Protein AF-A0A1K1YEP7-F1 (afdb_monomer)

Secondary structure (DSSP, 8-state):
-HHHHTT--TT--HHHHHHHHHHHHHHHHHHHHHHHHHTT--HHHHHHHHH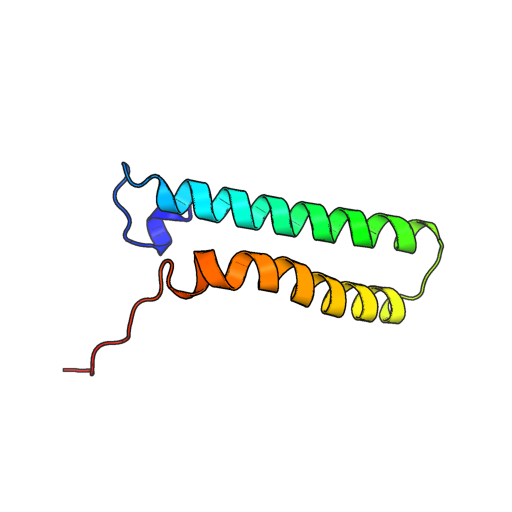HHHHHHHHHHHHHHTTTT----PPP-

Organism: Streptomyces atratus (NCBI:txid1893)

pLDDT: mean 78.07, std 14.5, range [48.0, 94.19]

Solvent-accessible surface area (backbone atoms only — not comparable to full-atom values): 4761 Å² total; per-residue (Å²): 108,65,46,77,80,49,80,47,57,95,85,49,58,62,49,58,52,52,51,49,55,53,51,51,50,52,52,54,54,50,56,67,51,52,61,48,60,75,70,70,61,54,71,69,59,51,50,55,53,49,55,54,51,48,54,55,54,49,58,71,43,37,88,79,45,74,71,60,77,61,78,76,83,67,83,87,128

Foldseek 3Di:
DQCVLQVDDPPDCVSVVVVVLVVVLVVVLVVVLVVVVVVPDDPVVSVVVSVVSSCVSVVVCCVVPVPRSDDDPDPDD

Mean predicted aligned error: 9.44 Å

Sequence (77 aa):
MLASETSASADDFMPKAAAALLAAAHRTLFQQVLEPTSAGDTNQRIATIMARTAGQVFGLLEPSLAHYAVCRAGPER

Structure (mmCIF, N/CA/C/O backbone):
data_AF-A0A1K1YEP7-F1
#
_entry.id   AF-A0A1K1YEP7-F1
#
loop_
_atom_site.group_PDB
_atom_site.id
_atom_site.type_symbol
_atom_site.label_atom_id
_atom_site.label_alt_id
_atom_site.label_comp_id
_atom_site.label_asym_id
_atom_site.label_entity_id
_atom_site.label_seq_id
_atom_site.pdbx_PDB_ins_code
_atom_site.Cartn_x
_atom_site.Cartn_y
_atom_site.Cartn_z
_atom_site.occupancy
_atom_site.B_iso_or_equiv
_atom_site.auth_seq_id
_atom_site.auth_comp_id
_atom_site.auth_asym_id
_atom_site.auth_atom_id
_atom_site.pdbx_PDB_model_num
ATOM 1 N N . MET A 1 1 ? 17.034 -4.334 -0.637 1.00 53.44 1 MET A N 1
ATOM 2 C CA . MET A 1 1 ? 16.504 -3.182 -1.418 1.00 53.44 1 MET A CA 1
ATOM 3 C C . MET A 1 1 ? 15.732 -3.772 -2.589 1.00 53.44 1 MET A C 1
ATOM 5 O O . MET A 1 1 ? 16.217 -4.756 -3.108 1.00 53.44 1 MET A O 1
ATOM 9 N N . LEU A 1 2 ? 14.583 -3.238 -3.023 1.00 54.22 2 LEU A N 1
ATOM 10 C CA . LEU A 1 2 ? 13.758 -3.856 -4.092 1.00 54.22 2 LEU A CA 1
ATOM 11 C C . LEU A 1 2 ? 14.542 -4.258 -5.362 1.00 54.22 2 LEU A C 1
ATOM 13 O O . LEU A 1 2 ? 14.205 -5.251 -5.994 1.00 54.22 2 LEU A O 1
ATOM 17 N N . ALA A 1 3 ? 15.629 -3.555 -5.691 1.00 53.16 3 ALA A N 1
ATOM 18 C CA . ALA A 1 3 ? 16.534 -3.927 -6.781 1.00 53.16 3 ALA A CA 1
ATOM 19 C C . ALA A 1 3 ? 17.136 -5.348 -6.649 1.00 53.16 3 ALA A C 1
ATOM 21 O O . ALA A 1 3 ? 17.234 -6.053 -7.646 1.00 53.16 3 ALA A O 1
ATOM 22 N N . SER A 1 4 ? 17.483 -5.808 -5.438 1.00 54.41 4 SER A N 1
ATOM 23 C CA . SER A 1 4 ? 18.030 -7.162 -5.230 1.00 54.41 4 SER A CA 1
ATOM 24 C C . SER A 1 4 ? 16.988 -8.265 -5.432 1.00 54.41 4 SER A C 1
ATOM 26 O O . SER A 1 4 ? 17.338 -9.354 -5.865 1.00 54.41 4 SER A O 1
ATOM 28 N N . GLU A 1 5 ? 15.715 -7.972 -5.157 1.00 60.28 5 GLU A N 1
ATOM 29 C CA . GLU A 1 5 ? 14.591 -8.920 -5.262 1.00 60.28 5 GLU A CA 1
ATOM 30 C C . GLU A 1 5 ? 14.034 -9.040 -6.689 1.00 60.28 5 GLU A C 1
ATOM 32 O O . GLU A 1 5 ? 13.302 -9.972 -6.998 1.00 60.28 5 GLU A O 1
ATOM 37 N N . THR A 1 6 ? 14.348 -8.084 -7.567 1.00 58.34 6 THR A N 1
ATOM 38 C CA . THR A 1 6 ? 13.718 -7.957 -8.895 1.00 58.34 6 THR A CA 1
ATOM 39 C C . THR A 1 6 ? 14.646 -8.306 -10.056 1.00 58.34 6 THR A C 1
ATOM 41 O O . THR A 1 6 ? 14.247 -8.181 -11.210 1.00 58.34 6 THR A O 1
ATOM 44 N N . SER A 1 7 ? 15.883 -8.739 -9.766 1.00 60.91 7 SER A N 1
ATOM 45 C CA . SER A 1 7 ? 16.948 -8.962 -10.763 1.00 60.91 7 SER A CA 1
ATOM 46 C C . SER A 1 7 ? 17.166 -7.765 -11.705 1.00 60.91 7 SER A C 1
ATOM 48 O O . SER A 1 7 ? 17.653 -7.922 -12.824 1.00 60.91 7 SER A O 1
ATOM 50 N N . ALA A 1 8 ? 16.800 -6.565 -11.253 1.00 59.16 8 ALA A N 1
ATOM 51 C CA . ALA A 1 8 ? 16.847 -5.346 -12.038 1.00 59.16 8 ALA A CA 1
ATOM 52 C C . ALA A 1 8 ? 18.262 -4.747 -12.023 1.00 59.16 8 ALA A C 1
ATOM 54 O O . ALA A 1 8 ? 18.948 -4.764 -10.997 1.00 59.16 8 ALA A O 1
ATOM 55 N N . SER A 1 9 ? 18.698 -4.207 -13.165 1.00 58.97 9 SER A N 1
ATOM 56 C CA . SER A 1 9 ? 19.970 -3.479 -13.272 1.00 58.97 9 SER A CA 1
ATOM 57 C C . SER A 1 9 ? 20.011 -2.310 -12.278 1.00 58.97 9 SER A C 1
ATOM 59 O O . SER A 1 9 ? 18.980 -1.722 -11.962 1.00 58.97 9 SER A O 1
ATOM 61 N N . ALA A 1 10 ? 21.202 -1.924 -11.810 1.00 59.31 10 ALA A N 1
ATOM 62 C CA . ALA A 1 10 ? 21.376 -0.762 -10.931 1.00 59.31 10 ALA A CA 1
ATOM 63 C C . ALA A 1 10 ? 20.865 0.557 -11.557 1.00 59.31 10 ALA A C 1
ATOM 65 O O . ALA A 1 10 ? 20.478 1.473 -10.825 1.00 59.31 10 ALA A O 1
ATOM 66 N N . ASP A 1 11 ? 20.813 0.615 -12.892 1.00 60.06 11 ASP A N 1
ATOM 67 C CA . ASP A 1 11 ? 20.270 1.734 -13.672 1.00 60.06 11 ASP A CA 1
ATOM 68 C C . ASP A 1 11 ? 18.763 1.617 -13.947 1.00 60.06 11 ASP A C 1
ATOM 70 O O . ASP A 1 11 ? 18.161 2.520 -14.530 1.00 60.06 11 ASP A O 1
ATOM 74 N N . ASP A 1 12 ? 18.127 0.526 -13.521 1.00 71.19 12 ASP A N 1
ATOM 75 C CA . ASP A 1 12 ? 16.693 0.358 -13.681 1.00 71.19 12 ASP A CA 1
ATOM 76 C C . ASP A 1 12 ? 15.946 1.248 -12.676 1.00 71.19 12 ASP A C 1
ATOM 78 O O . ASP A 1 12 ? 16.065 1.131 -11.449 1.00 71.19 12 ASP A O 1
ATOM 82 N N . PHE A 1 13 ? 15.172 2.189 -13.210 1.00 79.06 13 PHE A N 1
ATOM 83 C CA . PHE A 1 13 ? 14.358 3.104 -12.420 1.00 79.06 13 PHE A CA 1
ATOM 84 C C . PHE A 1 13 ? 13.039 2.461 -11.967 1.00 79.06 13 PHE A C 1
ATOM 86 O O . PHE A 1 13 ? 12.445 2.910 -10.982 1.00 79.06 13 PHE A O 1
ATOM 93 N N . MET A 1 14 ? 12.595 1.384 -12.624 1.00 85.56 14 MET A N 1
ATOM 94 C CA . MET A 1 14 ? 11.316 0.733 -12.336 1.00 85.56 14 MET A CA 1
ATOM 95 C C . MET A 1 14 ? 11.194 0.228 -10.886 1.00 85.56 14 MET A C 1
ATOM 97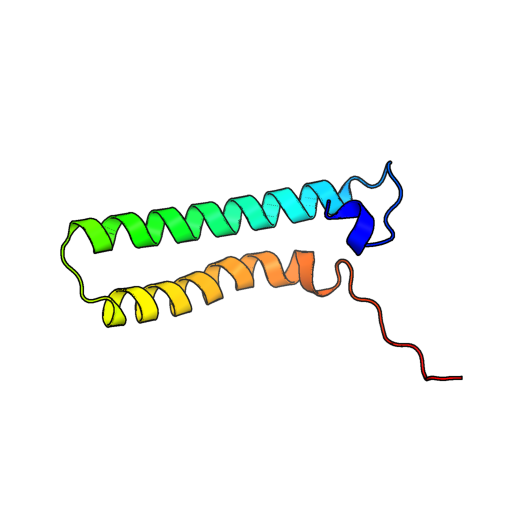 O O . MET A 1 14 ? 10.164 0.507 -10.268 1.00 85.56 14 MET A O 1
ATOM 101 N N . PRO A 1 15 ? 12.223 -0.381 -10.259 1.00 85.62 15 PRO A N 1
ATOM 102 C CA . PRO A 1 15 ? 12.189 -0.715 -8.833 1.00 85.62 15 PRO A CA 1
ATOM 103 C C . PRO A 1 15 ? 11.990 0.479 -7.907 1.00 85.62 15 PRO A C 1
ATOM 105 O O . PRO A 1 15 ? 11.288 0.366 -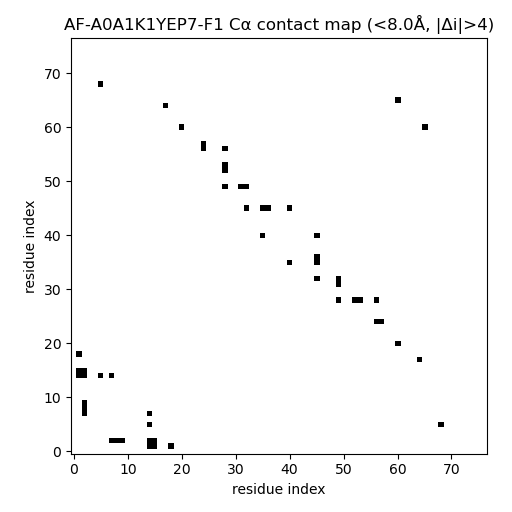6.900 1.00 85.62 15 PRO A O 1
ATOM 108 N N . LYS A 1 16 ? 12.582 1.633 -8.233 1.00 85.19 16 LYS A N 1
ATOM 109 C CA . LYS A 1 16 ? 12.409 2.861 -7.443 1.00 85.19 16 LYS A CA 1
ATOM 110 C C . LYS A 1 16 ? 11.000 3.423 -7.616 1.00 85.19 16 LYS A C 1
ATOM 112 O O . LYS A 1 16 ? 10.383 3.807 -6.625 1.00 85.19 16 LYS A O 1
ATOM 117 N N . ALA A 1 17 ? 10.475 3.421 -8.840 1.00 89.62 17 ALA A N 1
ATOM 118 C CA . ALA A 1 17 ? 9.107 3.845 -9.126 1.00 89.62 17 ALA A CA 1
ATOM 119 C C . ALA A 1 17 ? 8.072 2.951 -8.419 1.00 89.62 17 ALA A C 1
ATOM 121 O O . ALA A 1 17 ? 7.188 3.460 -7.732 1.00 89.62 17 ALA A O 1
ATOM 122 N N . ALA A 1 18 ? 8.226 1.627 -8.499 1.00 90.31 18 ALA A N 1
ATOM 123 C CA . ALA A 1 18 ? 7.366 0.669 -7.807 1.00 90.31 18 ALA A CA 1
ATOM 124 C C . ALA A 1 18 ? 7.416 0.856 -6.281 1.00 90.31 18 ALA A C 1
ATOM 126 O O . ALA A 1 18 ? 6.374 0.916 -5.627 1.00 90.31 18 ALA A O 1
ATOM 127 N N . ALA A 1 19 ? 8.614 1.034 -5.710 1.00 88.50 19 ALA A N 1
ATOM 128 C CA . ALA A 1 19 ? 8.776 1.336 -4.289 1.00 88.50 19 ALA A CA 1
ATOM 129 C C . ALA A 1 19 ? 8.041 2.625 -3.883 1.00 88.50 19 ALA A C 1
ATOM 131 O O . ALA A 1 19 ? 7.381 2.656 -2.845 1.00 88.50 19 ALA A O 1
ATOM 132 N N . ALA A 1 20 ? 8.134 3.679 -4.699 1.00 92.88 20 ALA A N 1
ATOM 133 C CA . ALA A 1 20 ? 7.478 4.955 -4.434 1.00 92.88 20 ALA A CA 1
ATOM 134 C C . ALA A 1 20 ? 5.944 4.834 -4.462 1.00 92.88 20 ALA A C 1
ATOM 136 O O . ALA A 1 20 ? 5.274 5.350 -3.566 1.00 92.88 20 ALA A O 1
ATOM 137 N N . LEU A 1 21 ? 5.393 4.104 -5.438 1.00 93.00 21 LEU A N 1
ATOM 138 C CA . LEU A 1 21 ? 3.955 3.829 -5.531 1.00 93.00 21 LEU A CA 1
ATOM 139 C C . LEU A 1 21 ? 3.443 3.053 -4.308 1.00 93.00 21 LEU A C 1
ATOM 141 O O . LEU A 1 21 ? 2.433 3.428 -3.709 1.00 93.00 21 LEU A O 1
ATOM 145 N N . LEU A 1 22 ? 4.174 2.020 -3.881 1.00 92.12 22 LEU A N 1
ATOM 146 C CA . LEU A 1 22 ? 3.836 1.238 -2.688 1.00 92.12 22 LEU A CA 1
ATOM 147 C C . LEU A 1 22 ? 3.938 2.070 -1.401 1.00 92.12 22 LEU A C 1
ATOM 149 O O . LEU A 1 22 ? 3.065 1.982 -0.536 1.00 92.12 22 LEU A O 1
ATOM 153 N N . ALA A 1 23 ? 4.962 2.918 -1.279 1.00 92.19 23 ALA A N 1
ATOM 154 C CA . ALA A 1 23 ? 5.118 3.815 -0.137 1.00 92.19 23 ALA A CA 1
ATOM 155 C C . ALA A 1 23 ? 3.964 4.829 -0.042 1.00 92.19 23 ALA A C 1
ATOM 157 O O . ALA A 1 23 ? 3.460 5.092 1.054 1.00 92.19 23 ALA A O 1
ATOM 158 N N . ALA A 1 24 ? 3.507 5.360 -1.180 1.00 93.88 24 ALA A N 1
ATOM 159 C CA . ALA A 1 24 ? 2.352 6.249 -1.242 1.00 93.88 24 ALA A CA 1
ATOM 160 C C . ALA A 1 24 ? 1.056 5.536 -0.818 1.00 93.88 24 ALA A C 1
ATOM 162 O O . ALA A 1 24 ? 0.313 6.068 0.008 1.00 93.88 24 ALA A O 1
ATOM 163 N N . ALA A 1 25 ? 0.812 4.314 -1.305 1.00 93.19 25 ALA A N 1
ATOM 164 C CA . ALA A 1 25 ? -0.335 3.504 -0.887 1.00 93.19 25 ALA A 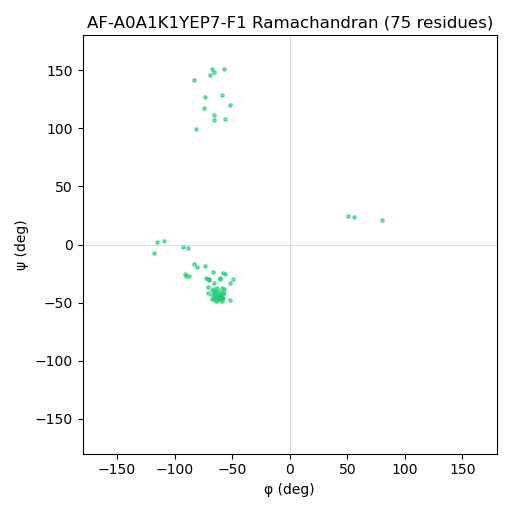CA 1
ATOM 165 C C . ALA A 1 25 ? -0.332 3.230 0.624 1.00 93.19 25 ALA A C 1
ATOM 167 O O . ALA A 1 25 ? -1.330 3.481 1.300 1.00 93.19 25 ALA A O 1
ATOM 168 N N . HIS A 1 26 ? 0.806 2.790 1.169 1.00 90.19 26 HIS A N 1
ATOM 169 C CA . HIS A 1 26 ? 0.955 2.538 2.602 1.00 90.19 26 HIS A CA 1
ATOM 170 C C . HIS A 1 26 ? 0.678 3.797 3.434 1.00 90.19 26 HIS A C 1
ATOM 172 O O . HIS A 1 26 ? -0.078 3.746 4.403 1.00 90.19 26 HIS A O 1
ATOM 178 N N . ARG A 1 27 ? 1.231 4.952 3.036 1.00 90.69 27 ARG A N 1
ATOM 179 C CA . ARG A 1 27 ? 0.993 6.223 3.734 1.00 90.69 27 ARG A CA 1
ATOM 180 C C . ARG A 1 27 ? -0.484 6.614 3.717 1.00 90.69 27 ARG A C 1
ATOM 182 O O . ARG A 1 27 ? -1.001 7.007 4.759 1.00 90.69 27 ARG A O 1
ATOM 189 N N . THR A 1 28 ? -1.161 6.488 2.578 1.00 91.19 28 THR A N 1
ATOM 190 C CA . THR A 1 28 ? -2.596 6.788 2.454 1.00 91.19 28 THR A CA 1
ATOM 191 C C . THR A 1 28 ? -3.437 5.910 3.378 1.00 91.19 28 THR A C 1
ATOM 193 O O . THR A 1 28 ? -4.298 6.421 4.093 1.00 91.19 28 THR A O 1
ATOM 196 N N . LEU A 1 29 ? -3.153 4.605 3.423 1.00 89.12 29 LEU A N 1
ATOM 197 C CA . LEU A 1 29 ? -3.848 3.671 4.312 1.00 89.12 29 LEU A CA 1
ATOM 198 C C . LEU A 1 29 ? -3.593 3.990 5.786 1.00 89.12 29 LEU A C 1
ATOM 200 O O . LEU A 1 29 ? -4.527 3.995 6.581 1.00 89.12 29 LEU A O 1
ATOM 204 N N . PHE A 1 30 ? -2.353 4.328 6.140 1.00 85.88 30 PHE A N 1
ATOM 205 C CA . PHE A 1 30 ? -2.002 4.701 7.506 1.00 85.88 30 PHE A CA 1
ATOM 206 C C . PHE A 1 30 ? -2.764 5.949 7.977 1.00 85.88 30 PHE A C 1
ATOM 208 O O . PHE A 1 30 ? -3.317 5.952 9.072 1.00 85.88 30 PHE A O 1
ATOM 215 N N . GLN A 1 31 ? -2.870 6.986 7.137 1.00 85.00 31 GLN A N 1
ATOM 216 C CA . GLN A 1 31 ? -3.636 8.195 7.474 1.00 85.00 31 GLN A CA 1
ATOM 217 C C . GLN A 1 31 ? -5.133 7.907 7.675 1.00 85.00 31 GLN A C 1
ATOM 219 O O . GLN A 1 31 ? -5.742 8.448 8.590 1.00 85.00 31 GLN A O 1
ATOM 224 N N . GLN A 1 32 ? -5.716 7.005 6.880 1.00 80.62 32 GLN A N 1
ATOM 225 C CA . GLN A 1 32 ? -7.120 6.597 7.024 1.00 80.62 32 GLN A CA 1
ATOM 226 C C . GLN A 1 32 ? -7.410 5.827 8.322 1.00 80.62 32 GLN A C 1
ATOM 228 O O . GLN A 1 32 ? -8.551 5.807 8.771 1.00 80.62 32 GLN A O 1
ATOM 233 N N . VAL A 1 33 ? -6.402 5.191 8.923 1.00 74.00 33 VAL A N 1
ATOM 234 C CA . VAL A 1 33 ? -6.536 4.432 10.179 1.00 74.00 33 VAL A CA 1
ATOM 235 C C . VAL A 1 33 ? -6.276 5.301 11.414 1.00 74.00 33 VAL A C 1
ATOM 237 O O . VAL A 1 33 ? -6.805 5.014 12.489 1.00 74.00 33 VAL A O 1
ATOM 240 N N . LEU A 1 34 ? -5.504 6.381 11.287 1.00 72.50 34 LEU A N 1
ATOM 241 C CA . LEU A 1 34 ? -5.245 7.291 12.405 1.00 72.50 34 LEU A CA 1
ATOM 242 C C . LEU A 1 34 ? -6.503 8.059 12.841 1.00 72.50 34 LEU A C 1
ATOM 244 O O . LEU A 1 34 ? -6.743 8.187 14.041 1.00 72.50 34 LEU A O 1
ATOM 248 N N . GLU A 1 35 ? -7.331 8.497 11.891 1.00 65.25 35 GLU A N 1
ATOM 249 C CA . GLU A 1 35 ? -8.531 9.297 12.178 1.00 65.25 35 GLU A CA 1
ATOM 250 C C . GLU A 1 35 ? -9.571 8.540 13.043 1.00 65.25 35 GLU A C 1
ATOM 252 O O . GLU A 1 35 ? -9.993 9.068 14.075 1.00 65.25 35 GLU A O 1
ATOM 257 N N . PRO A 1 36 ? -9.939 7.274 12.740 1.00 61.56 36 PRO A N 1
ATOM 258 C CA . PRO A 1 36 ? -10.902 6.514 13.544 1.00 61.56 36 PRO A CA 1
ATOM 259 C C . PRO A 1 36 ? -10.337 6.045 14.891 1.00 61.56 36 PRO A C 1
ATOM 261 O O . PRO A 1 36 ? -11.080 5.916 15.865 1.00 61.56 36 PRO A O 1
ATOM 264 N N . THR A 1 37 ? -9.018 5.824 14.978 1.00 59.38 37 THR A N 1
ATOM 265 C CA . THR A 1 37 ? -8.358 5.434 16.237 1.00 59.38 37 THR A CA 1
ATOM 266 C C . THR A 1 37 ? -8.447 6.560 17.273 1.00 59.38 37 THR A C 1
ATOM 268 O O . THR A 1 37 ? -8.619 6.296 18.461 1.00 59.38 37 THR A O 1
ATOM 271 N N . SER A 1 38 ? -8.427 7.823 16.830 1.00 59.59 38 SER A N 1
ATOM 272 C CA . SER A 1 38 ? -8.631 8.984 17.706 1.00 59.59 38 SER A CA 1
ATOM 273 C C . SER A 1 38 ? -10.088 9.165 18.160 1.00 59.59 38 SER A C 1
ATOM 275 O O . SER A 1 38 ? -10.328 9.862 19.144 1.00 59.59 38 SER A O 1
ATOM 277 N N . ALA A 1 39 ? -11.054 8.556 17.464 1.00 64.88 39 ALA A N 1
ATOM 278 C CA . ALA A 1 39 ? -12.488 8.674 17.741 1.00 64.88 39 ALA A CA 1
ATOM 279 C C . ALA A 1 39 ? -13.039 7.566 18.667 1.00 64.88 39 ALA A C 1
ATOM 281 O O . ALA A 1 39 ? -14.220 7.590 19.011 1.00 64.88 39 ALA A O 1
ATOM 282 N N . GLY A 1 40 ? -12.201 6.607 19.087 1.00 69.56 40 GLY A N 1
ATOM 283 C CA . GLY A 1 40 ? -12.600 5.510 19.980 1.00 69.56 40 GLY A CA 1
ATOM 284 C C . GLY A 1 40 ? -13.331 4.351 19.289 1.00 69.56 40 GLY A C 1
ATOM 285 O O . GLY A 1 40 ? -14.041 3.595 19.953 1.00 69.56 40 GLY A O 1
ATOM 286 N N . ASP A 1 41 ? -13.178 4.197 17.969 1.00 74.94 41 ASP A N 1
ATOM 287 C CA . ASP A 1 41 ? -13.756 3.070 17.233 1.00 74.94 41 ASP A CA 1
ATOM 288 C C . ASP A 1 41 ? -13.134 1.724 17.647 1.00 74.94 41 ASP A C 1
ATOM 290 O O . ASP A 1 41 ? -11.955 1.620 17.988 1.00 74.94 41 ASP A O 1
ATOM 294 N N . THR A 1 42 ? -13.926 0.648 17.587 1.00 81.56 42 THR A N 1
ATOM 295 C CA . THR A 1 42 ? -13.432 -0.696 17.915 1.00 81.56 42 THR A CA 1
ATOM 296 C C . THR A 1 42 ? -12.447 -1.200 16.857 1.00 81.56 42 THR A C 1
ATOM 298 O O . THR A 1 42 ? -12.636 -0.991 15.655 1.00 81.56 42 THR A O 1
ATOM 301 N N . ASN A 1 43 ? -11.438 -1.968 17.282 1.00 79.69 43 ASN A N 1
ATOM 302 C CA . ASN A 1 43 ?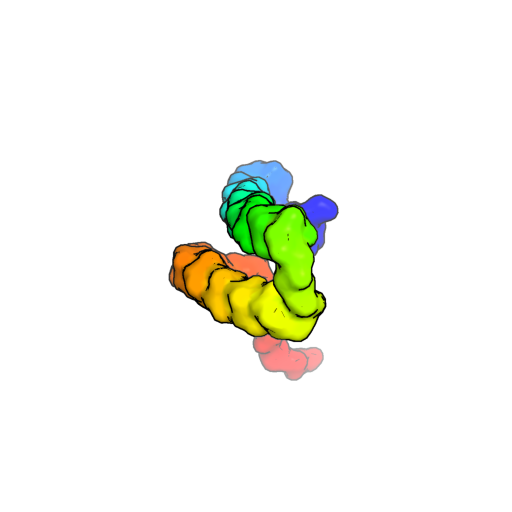 -10.445 -2.575 16.383 1.00 79.69 43 ASN A CA 1
ATOM 303 C C . ASN A 1 43 ? -11.082 -3.358 15.221 1.00 79.69 43 ASN A C 1
ATOM 305 O O . ASN A 1 43 ? -10.551 -3.373 14.114 1.00 79.69 43 ASN A O 1
ATOM 309 N N . GLN A 1 44 ? -12.243 -3.980 15.444 1.00 83.31 44 GLN A N 1
ATOM 310 C CA . GLN A 1 44 ? -12.958 -4.739 14.417 1.00 83.31 44 GLN A CA 1
ATOM 311 C C . GLN A 1 44 ? -13.586 -3.843 13.340 1.00 83.31 44 GLN A C 1
ATOM 313 O O . GLN A 1 44 ? -13.566 -4.183 12.153 1.00 83.31 44 GLN A O 1
ATOM 318 N N . ARG A 1 45 ? -14.095 -2.668 13.729 1.00 82.81 45 ARG A N 1
ATOM 319 C CA . ARG A 1 45 ? -14.587 -1.661 12.783 1.00 82.81 45 ARG A CA 1
ATOM 320 C C . ARG A 1 45 ? -13.435 -1.075 11.969 1.00 82.81 45 ARG A C 1
ATOM 322 O O . ARG A 1 45 ? -13.543 -0.998 10.746 1.00 82.81 45 ARG A O 1
ATOM 329 N N . ILE A 1 46 ? -12.3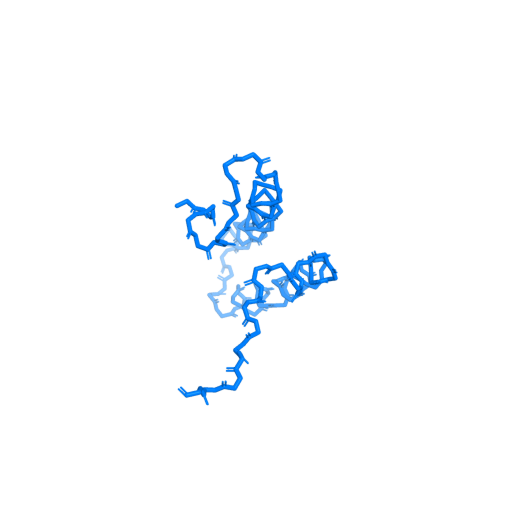18 -0.761 12.626 1.00 83.38 46 ILE A N 1
ATOM 330 C CA . ILE A 1 46 ? -11.094 -0.272 11.977 1.00 83.38 46 ILE A CA 1
ATOM 331 C C . ILE A 1 46 ? -10.571 -1.300 10.965 1.00 83.38 46 ILE A C 1
ATOM 333 O O . ILE A 1 46 ? -10.318 -0.947 9.817 1.00 83.38 46 ILE A O 1
ATOM 337 N N . ALA A 1 47 ? -10.490 -2.581 11.339 1.00 86.19 47 ALA A N 1
ATOM 338 C CA . ALA A 1 47 ? -10.047 -3.651 10.443 1.00 86.19 47 ALA A CA 1
ATOM 339 C C . ALA A 1 47 ? -10.946 -3.793 9.203 1.00 86.19 47 ALA A C 1
ATOM 341 O O . ALA A 1 47 ? -10.447 -3.946 8.088 1.00 86.19 47 ALA A O 1
ATOM 342 N N . THR A 1 48 ? -12.267 -3.688 9.381 1.00 88.44 48 THR A N 1
ATOM 343 C CA . THR A 1 48 ? -13.236 -3.766 8.276 1.00 88.44 48 THR A CA 1
ATOM 344 C C . THR A 1 48 ? -13.056 -2.612 7.289 1.00 88.44 48 THR A C 1
ATOM 346 O O . THR A 1 48 ? -13.017 -2.823 6.075 1.00 88.44 48 THR A O 1
ATOM 349 N N . ILE A 1 49 ? -12.913 -1.387 7.801 1.00 86.81 49 ILE A N 1
ATOM 350 C CA . ILE A 1 49 ? -12.668 -0.198 6.976 1.00 86.81 49 ILE A CA 1
ATOM 351 C C . ILE A 1 49 ? -11.317 -0.328 6.267 1.00 86.81 49 ILE A C 1
ATOM 353 O O . ILE A 1 49 ? -11.242 -0.123 5.057 1.00 86.81 49 ILE A O 1
ATOM 357 N N . MET A 1 50 ? -10.273 -0.746 6.985 1.00 86.88 50 MET A N 1
ATOM 358 C CA . MET A 1 50 ? -8.926 -0.899 6.440 1.00 86.88 50 MET A CA 1
ATOM 359 C C . MET A 1 50 ? -8.876 -1.920 5.301 1.00 86.88 50 MET A C 1
ATOM 361 O O . MET A 1 50 ? -8.288 -1.627 4.264 1.00 86.88 50 MET A O 1
ATOM 365 N N . ALA A 1 51 ? -9.530 -3.077 5.441 1.00 89.50 51 ALA A N 1
ATOM 366 C CA . ALA A 1 51 ? -9.573 -4.098 4.394 1.00 89.50 51 ALA A CA 1
ATOM 367 C C . ALA A 1 51 ? -10.236 -3.581 3.106 1.00 89.50 51 ALA A C 1
ATOM 369 O O . ALA A 1 51 ? -9.704 -3.761 2.009 1.00 89.50 51 ALA A O 1
ATOM 370 N N . ARG A 1 52 ? -11.369 -2.880 3.237 1.00 91.12 52 ARG A N 1
ATOM 371 C CA . ARG A 1 52 ? -12.065 -2.278 2.093 1.00 91.12 52 ARG A CA 1
ATOM 372 C C . ARG A 1 52 ? -11.209 -1.204 1.418 1.00 91.12 52 ARG A C 1
ATOM 374 O O . ARG A 1 52 ? -11.054 -1.233 0.199 1.00 91.12 52 ARG A O 1
ATOM 381 N N . THR A 1 53 ? -10.646 -0.278 2.191 1.00 90.06 53 THR A N 1
ATOM 382 C CA . THR A 1 53 ? -9.833 0.823 1.653 1.00 90.06 53 THR A CA 1
ATOM 383 C C . THR A 1 53 ? -8.547 0.303 1.011 1.00 90.06 53 THR A C 1
ATOM 385 O O . THR A 1 53 ? -8.166 0.779 -0.056 1.00 90.06 53 THR A O 1
ATOM 388 N N . ALA A 1 54 ? -7.912 -0.718 1.596 1.00 92.00 54 ALA A N 1
ATOM 389 C CA . ALA A 1 54 ? -6.762 -1.393 0.998 1.00 92.00 54 ALA A CA 1
ATOM 390 C C . ALA A 1 54 ? -7.108 -1.968 -0.378 1.00 92.00 54 ALA A C 1
ATOM 392 O O . ALA A 1 54 ? -6.379 -1.713 -1.332 1.00 92.00 54 ALA A O 1
ATOM 393 N N . GLY A 1 55 ? -8.247 -2.655 -0.514 1.00 94.19 55 GLY A N 1
ATOM 394 C CA . GLY A 1 55 ? -8.710 -3.162 -1.808 1.00 94.19 55 GLY A CA 1
ATOM 395 C C . GLY A 1 55 ? -8.860 -2.064 -2.866 1.00 94.19 55 GLY A C 1
ATOM 396 O O . GLY A 1 55 ? -8.434 -2.243 -4.002 1.00 94.19 55 GLY A O 1
ATOM 397 N N . GLN A 1 56 ? -9.395 -0.898 -2.492 1.00 93.75 56 GLN A N 1
ATOM 398 C CA . GLN A 1 56 ? -9.532 0.237 -3.411 1.00 93.75 56 GLN A CA 1
ATOM 399 C C . GLN A 1 56 ? -8.174 0.831 -3.810 1.00 93.75 56 GLN A C 1
ATOM 401 O O . GLN A 1 56 ? -7.927 1.056 -4.991 1.00 93.75 56 GLN A O 1
ATOM 406 N N . VAL A 1 57 ? -7.284 1.068 -2.842 1.00 93.56 57 VAL A N 1
ATOM 407 C CA . VAL A 1 57 ? -5.963 1.666 -3.090 1.00 93.56 57 VAL A CA 1
ATOM 408 C C . VAL A 1 57 ? -5.086 0.732 -3.922 1.00 93.56 57 VAL A C 1
ATOM 410 O O . VAL A 1 57 ? -4.489 1.170 -4.902 1.00 93.56 57 VAL A O 1
ATOM 413 N N . PHE A 1 58 ? -5.024 -0.555 -3.578 1.00 92.62 58 PHE A N 1
ATOM 414 C CA . PHE A 1 58 ? -4.249 -1.521 -4.355 1.00 92.62 58 PHE A CA 1
ATOM 415 C C . PHE A 1 58 ? -4.880 -1.806 -5.718 1.00 92.62 58 PHE A C 1
ATOM 417 O O . PHE A 1 58 ? -4.141 -1.994 -6.677 1.00 92.62 58 PHE A O 1
ATOM 424 N N . GLY A 1 59 ? -6.208 -1.730 -5.846 1.00 94.06 59 GLY A N 1
ATOM 425 C CA . GLY A 1 59 ? -6.883 -1.788 -7.144 1.00 94.06 59 GLY A CA 1
ATOM 426 C C . GLY A 1 59 ? -6.470 -0.665 -8.104 1.00 94.06 59 GLY A C 1
ATOM 427 O O . GLY A 1 59 ? -6.425 -0.885 -9.306 1.00 94.0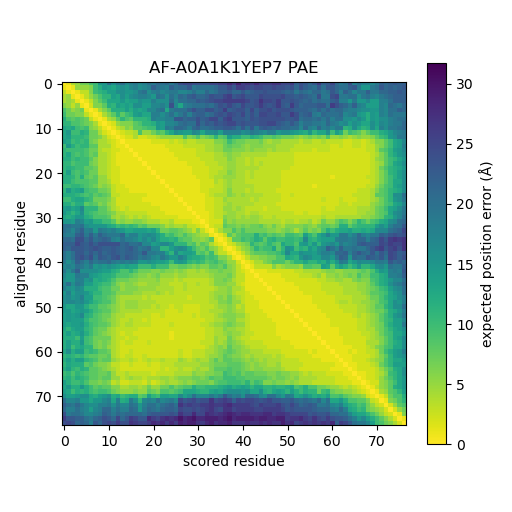6 59 GLY A O 1
ATOM 428 N N . LEU A 1 60 ? -6.095 0.519 -7.602 1.00 94.12 60 LEU A N 1
ATOM 429 C CA . LEU A 1 60 ? -5.541 1.593 -8.444 1.00 94.12 60 LEU A CA 1
ATOM 430 C C . LEU A 1 60 ? -4.123 1.285 -8.943 1.00 94.12 60 LEU A C 1
ATOM 432 O O . LEU A 1 60 ? -3.721 1.769 -9.999 1.00 94.12 60 LEU A O 1
ATOM 436 N N . LEU A 1 61 ? -3.353 0.514 -8.173 1.00 93.12 61 LEU A N 1
ATOM 437 C CA . LEU A 1 61 ? -1.978 0.149 -8.516 1.00 93.12 61 LEU A CA 1
ATOM 438 C C . LEU A 1 61 ? -1.899 -1.112 -9.380 1.00 93.12 61 LEU A C 1
ATOM 440 O O . LEU A 1 61 ? -0.943 -1.263 -10.142 1.00 93.12 61 LEU A O 1
ATOM 444 N N . GLU A 1 62 ? -2.885 -2.001 -9.263 1.00 92.44 62 GLU A N 1
ATOM 445 C CA . GLU A 1 62 ? -2.918 -3.312 -9.912 1.00 92.44 62 GLU A CA 1
ATOM 446 C C . GLU A 1 62 ? -2.660 -3.236 -11.427 1.00 92.44 62 GLU A C 1
ATOM 448 O O . GLU A 1 62 ? -1.705 -3.877 -11.863 1.00 92.44 62 GLU A O 1
ATOM 453 N N . PRO A 1 63 ? -3.300 -2.356 -12.222 1.00 91.94 63 PRO A N 1
ATOM 454 C CA . PRO A 1 63 ? -3.025 -2.274 -13.659 1.00 91.94 63 PRO A CA 1
ATOM 455 C C . PRO A 1 63 ? -1.571 -1.921 -14.008 1.00 91.94 63 PRO A C 1
ATOM 457 O O . PRO A 1 63 ? -1.073 -2.304 -15.063 1.00 91.94 63 PRO A O 1
ATOM 460 N N . SER A 1 64 ? -0.885 -1.176 -13.135 1.00 86.88 64 SER A N 1
ATOM 461 C CA . SER A 1 64 ? 0.492 -0.716 -13.372 1.00 86.88 64 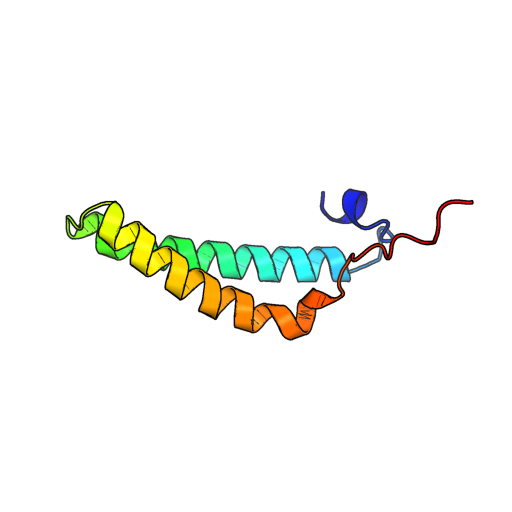SER A CA 1
ATOM 462 C C . SER A 1 64 ? 1.547 -1.694 -12.854 1.00 86.88 64 SER A C 1
ATOM 464 O O . SER A 1 64 ? 2.671 -1.702 -13.351 1.00 86.88 64 SER A O 1
ATOM 466 N N . LEU A 1 65 ? 1.212 -2.492 -11.834 1.00 89.06 65 LEU A N 1
ATOM 467 C CA . LEU A 1 65 ? 2.165 -3.341 -11.113 1.00 89.06 65 LEU A CA 1
ATOM 468 C C . LEU A 1 65 ? 1.866 -4.844 -11.213 1.00 89.06 65 LEU A C 1
ATOM 470 O O . LEU A 1 65 ? 2.716 -5.632 -10.811 1.00 89.06 65 LEU A O 1
ATOM 474 N N . ALA A 1 66 ? 0.731 -5.269 -11.781 1.00 87.81 66 ALA A N 1
ATOM 475 C CA . ALA A 1 66 ? 0.314 -6.680 -11.845 1.00 87.81 66 ALA A CA 1
ATOM 476 C C . ALA A 1 66 ? 1.333 -7.612 -12.520 1.00 87.81 66 ALA A C 1
ATOM 478 O O . ALA A 1 66 ? 1.355 -8.812 -12.256 1.00 87.81 66 ALA A O 1
ATOM 479 N N . HIS A 1 67 ? 2.178 -7.070 -13.396 1.00 85.81 67 HIS A N 1
ATOM 480 C CA . HIS A 1 67 ? 3.217 -7.821 -14.105 1.00 85.81 67 HIS A CA 1
ATOM 481 C C . HIS A 1 67 ? 4.636 -7.386 -13.728 1.00 85.81 67 HIS A C 1
ATOM 483 O O . HIS A 1 67 ? 5.610 -7.904 -14.273 1.00 85.81 67 HIS A O 1
ATOM 489 N N . TYR A 1 68 ? 4.772 -6.446 -12.792 1.00 83.31 68 TYR A N 1
ATOM 490 C CA . TYR A 1 68 ? 6.071 -5.989 -12.329 1.00 83.31 68 TYR A CA 1
ATOM 491 C C . TYR A 1 68 ? 6.717 -7.056 -11.434 1.00 83.31 68 TYR A C 1
ATOM 493 O O . TYR A 1 68 ? 6.106 -7.512 -10.471 1.00 83.31 68 TYR A O 1
ATOM 501 N N . ALA A 1 69 ? 7.956 -7.447 -11.751 1.00 73.75 69 ALA A N 1
ATOM 502 C CA . ALA A 1 69 ? 8.733 -8.448 -11.011 1.00 73.75 69 ALA A CA 1
ATOM 503 C C . ALA A 1 69 ? 8.062 -9.830 -10.849 1.00 73.75 69 ALA A C 1
ATOM 505 O O . ALA A 1 69 ? 8.401 -10.594 -9.945 1.00 73.75 69 ALA A O 1
ATOM 506 N N . VAL A 1 70 ? 7.132 -10.186 -11.742 1.00 79.00 70 VAL A N 1
ATOM 507 C CA . VAL A 1 70 ? 6.539 -11.526 -11.768 1.00 79.00 70 VAL A CA 1
ATOM 508 C C . VAL A 1 70 ? 7.485 -12.469 -12.510 1.00 79.00 70 VAL A C 1
ATOM 510 O O . VAL A 1 70 ? 7.494 -12.523 -13.740 1.00 79.00 70 VAL A O 1
ATOM 513 N N . CYS A 1 71 ? 8.280 -13.242 -11.769 1.00 60.12 71 CYS A N 1
ATOM 514 C CA . CYS A 1 71 ? 8.979 -14.391 -12.338 1.00 60.12 71 CYS A CA 1
ATOM 515 C C . CYS A 1 71 ? 7.942 -15.434 -12.762 1.00 60.12 71 CYS A C 1
ATOM 517 O O . CYS A 1 71 ? 7.342 -16.110 -11.926 1.00 60.12 71 CYS A O 1
ATOM 519 N N . ARG A 1 72 ? 7.723 -15.592 -14.071 1.00 59.69 72 ARG A N 1
ATOM 520 C CA . ARG A 1 72 ? 6.983 -16.746 -14.585 1.00 59.69 72 ARG A CA 1
ATOM 521 C C . ARG A 1 72 ? 7.830 -17.981 -14.290 1.00 59.69 72 ARG A C 1
ATOM 523 O O . ARG A 1 72 ? 8.897 -18.126 -14.880 1.00 59.69 72 ARG A O 1
ATOM 530 N N . ALA A 1 73 ? 7.380 -18.847 -13.384 1.00 56.44 73 ALA A N 1
ATOM 531 C CA . ALA A 1 73 ? 8.003 -20.152 -13.200 1.00 56.44 73 ALA A CA 1
ATOM 532 C C . ALA A 1 73 ? 7.990 -20.874 -14.560 1.00 56.44 73 ALA A C 1
ATOM 534 O O . ALA A 1 73 ? 6.927 -21.201 -15.093 1.00 56.44 73 ALA A O 1
ATOM 535 N N . GLY A 1 74 ? 9.161 -21.009 -15.185 1.00 52.25 74 GLY A N 1
ATOM 536 C CA . GLY A 1 74 ? 9.330 -21.860 -16.358 1.00 52.25 74 GLY A CA 1
ATOM 537 C C . GLY A 1 74 ? 9.168 -23.324 -15.942 1.00 52.25 74 GLY A C 1
ATOM 538 O O . GLY A 1 74 ? 9.457 -23.638 -14.787 1.00 52.25 74 GLY A O 1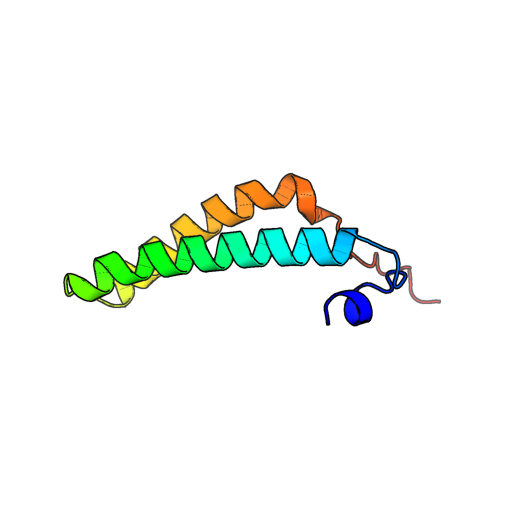
ATOM 539 N N . PRO A 1 75 ? 8.699 -24.217 -16.833 1.00 53.44 75 PRO A N 1
ATOM 540 C CA . PRO A 1 75 ? 8.561 -25.626 -16.497 1.00 53.44 75 PRO A CA 1
ATOM 541 C C . PRO A 1 75 ? 9.925 -26.182 -16.083 1.00 53.44 75 PRO A C 1
ATOM 543 O O . PRO A 1 75 ? 10.928 -25.978 -16.773 1.00 53.44 75 PRO A O 1
ATOM 546 N N . GLU A 1 76 ? 9.920 -26.831 -14.927 1.00 55.69 76 GLU A N 1
ATOM 547 C CA . GLU A 1 76 ? 11.047 -27.488 -14.274 1.00 55.69 76 GLU A CA 1
ATOM 548 C C . GLU A 1 76 ? 11.702 -28.446 -15.289 1.00 55.69 76 GLU A C 1
ATOM 550 O O . GLU A 1 76 ? 11.017 -29.302 -15.854 1.00 55.69 76 GLU A O 1
ATOM 555 N N . ARG A 1 77 ? 12.987 -28.232 -15.609 1.00 48.00 77 ARG A N 1
ATOM 556 C CA . ARG A 1 77 ? 13.780 -29.102 -16.495 1.00 48.00 77 ARG A CA 1
ATOM 557 C C . ARG A 1 77 ? 14.633 -30.054 -15.680 1.00 48.00 77 ARG A C 1
ATOM 559 O O . ARG A 1 77 ? 15.229 -29.570 -14.693 1.00 48.00 77 ARG A O 1
#

Radius of gyration: 16.78 Å; Cα contacts (8 Å, |Δi|>4): 27; chains: 1; bounding box: 36×38×36 Å